Protein AF-A0A518DEY1-F1 (afdb_monomer_lite)

Organism: NCBI:txid2528009

pLDDT: mean 88.3, std 12.64, range [50.16, 98.06]

Structure (mmCIF, N/CA/C/O backbone):
data_AF-A0A518DEY1-F1
#
_entry.id   AF-A0A518DEY1-F1
#
loop_
_atom_site.group_PDB
_atom_site.id
_atom_site.type_symbol
_atom_site.label_atom_id
_atom_site.label_alt_id
_atom_site.label_comp_id
_atom_site.label_asym_id
_atom_site.label_entity_id
_atom_site.label_seq_id
_atom_site.pdbx_PDB_ins_code
_atom_site.Cartn_x
_atom_site.Cartn_y
_atom_site.Cartn_z
_atom_site.occupancy
_atom_site.B_iso_or_equiv
_atom_site.auth_seq_id
_atom_site.auth_comp_id
_atom_site.auth_asym_id
_atom_site.auth_atom_id
_atom_site.pdbx_PDB_model_num
ATOM 1 N N . MET A 1 1 ? 4.243 -29.570 2.622 1.00 50.16 1 MET A N 1
ATOM 2 C CA . MET A 1 1 ? 2.882 -29.165 2.190 1.00 50.16 1 MET A CA 1
ATOM 3 C C . MET A 1 1 ? 2.312 -27.977 2.970 1.00 50.16 1 MET A C 1
ATOM 5 O O . MET A 1 1 ? 1.764 -27.100 2.323 1.00 50.16 1 MET A O 1
ATOM 9 N N . PHE A 1 2 ? 2.471 -27.877 4.298 1.00 52.38 2 PHE A N 1
ATOM 10 C CA . PHE A 1 2 ? 1.929 -26.750 5.089 1.00 52.38 2 PHE A CA 1
ATOM 11 C C . PHE A 1 2 ? 2.502 -25.359 4.745 1.00 52.38 2 PHE A C 1
ATOM 13 O O . PHE A 1 2 ? 1.763 -24.380 4.742 1.00 52.38 2 PHE A O 1
ATOM 20 N N . VAL A 1 3 ? 3.787 -25.271 4.382 1.00 57.56 3 VAL A N 1
ATOM 21 C CA . VAL A 1 3 ? 4.471 -23.994 4.079 1.00 57.56 3 VAL A CA 1
ATOM 22 C C . VAL A 1 3 ? 3.828 -23.243 2.903 1.00 57.56 3 VAL A C 1
ATOM 24 O O . VAL A 1 3 ? 3.659 -22.029 2.965 1.00 57.56 3 VAL A O 1
ATOM 27 N N . ASN A 1 4 ? 3.385 -23.959 1.863 1.00 60.59 4 ASN A N 1
ATOM 28 C CA . ASN A 1 4 ? 2.720 -23.339 0.710 1.00 60.59 4 ASN A CA 1
ATOM 29 C C . ASN A 1 4 ? 1.316 -22.818 1.037 1.00 60.59 4 ASN A C 1
ATOM 31 O O . ASN A 1 4 ? 0.871 -21.861 0.413 1.00 60.59 4 ASN A O 1
ATOM 35 N N . LEU A 1 5 ? 0.619 -23.423 2.004 1.00 58.00 5 LEU A N 1
ATOM 36 C CA . LEU A 1 5 ? -0.705 -22.959 2.413 1.00 58.00 5 LEU A CA 1
ATOM 37 C C . LEU A 1 5 ? -0.601 -21.658 3.218 1.00 58.00 5 LEU A C 1
ATOM 39 O O . LEU A 1 5 ? -1.337 -20.719 2.943 1.00 58.00 5 LEU A O 1
ATOM 43 N N . LEU A 1 6 ? 0.355 -21.581 4.150 1.00 57.88 6 LEU A N 1
ATOM 44 C CA . LEU A 1 6 ? 0.609 -20.374 4.944 1.00 57.88 6 LEU A CA 1
ATOM 45 C C . LEU A 1 6 ? 1.067 -19.202 4.070 1.00 57.88 6 LEU A C 1
ATOM 47 O O . LEU A 1 6 ? 0.549 -18.103 4.222 1.00 57.88 6 LEU A O 1
ATOM 51 N N . ARG A 1 7 ? 1.954 -19.454 3.097 1.00 59.50 7 ARG A N 1
ATOM 52 C CA . ARG A 1 7 ? 2.402 -18.430 2.141 1.00 59.50 7 ARG A CA 1
ATOM 53 C C . ARG A 1 7 ? 1.269 -17.938 1.235 1.00 59.50 7 ARG A C 1
ATOM 55 O O . ARG A 1 7 ? 1.145 -16.755 0.959 1.00 59.50 7 ARG A O 1
ATOM 62 N N . ARG A 1 8 ? 0.387 -18.845 0.805 1.00 59.12 8 ARG A N 1
ATOM 63 C CA . ARG A 1 8 ? -0.795 -18.484 0.012 1.00 59.12 8 ARG A CA 1
ATOM 64 C C . ARG A 1 8 ? -1.815 -17.670 0.814 1.00 59.12 8 ARG A C 1
ATOM 66 O O . ARG A 1 8 ? -2.532 -16.881 0.216 1.00 59.12 8 ARG A O 1
ATOM 73 N N . LEU A 1 9 ? -1.889 -17.867 2.131 1.00 58.00 9 LEU A N 1
ATOM 74 C CA . LEU A 1 9 ? -2.741 -17.078 3.023 1.00 58.00 9 LEU A CA 1
ATOM 75 C C . LEU A 1 9 ? -2.143 -15.697 3.317 1.00 58.00 9 LEU A C 1
ATOM 77 O O . LEU A 1 9 ? -2.898 -14.735 3.363 1.00 58.00 9 LEU A O 1
ATOM 81 N N . SER A 1 10 ? -0.818 -15.582 3.472 1.00 62.12 10 SER A N 1
ATOM 82 C CA . SER A 1 10 ? -0.148 -14.283 3.638 1.00 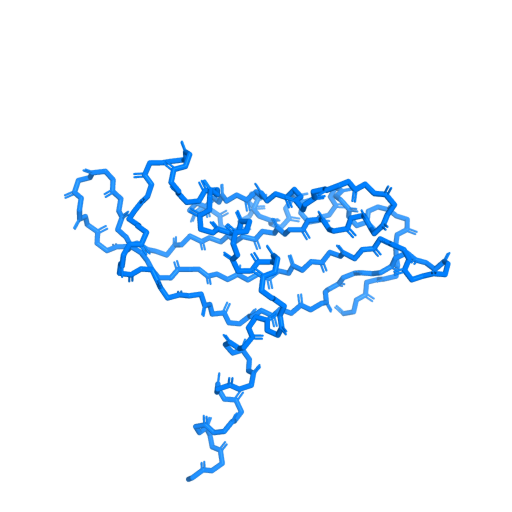62.12 10 SER A CA 1
ATOM 83 C C . SER A 1 10 ? -0.181 -13.441 2.362 1.00 62.12 10 SER A C 1
ATOM 85 O O . SER A 1 10 ? -0.304 -12.227 2.430 1.00 62.12 10 SER A O 1
ATOM 87 N N . ASP A 1 11 ? -0.118 -14.068 1.187 1.00 71.06 11 ASP A N 1
ATOM 88 C CA . ASP A 1 11 ? -0.169 -13.364 -0.104 1.00 71.06 11 ASP A CA 1
ATOM 89 C C . ASP A 1 11 ? -1.603 -13.013 -0.537 1.00 71.06 11 ASP A C 1
ATOM 91 O O . ASP A 1 11 ? -1.824 -12.406 -1.587 1.00 71.06 11 ASP A O 1
ATOM 95 N N . TRP A 1 12 ? -2.610 -13.423 0.236 1.00 68.69 12 TRP A N 1
ATOM 96 C CA . TRP A 1 12 ? -3.998 -13.209 -0.131 1.00 68.69 12 TRP A CA 1
ATOM 97 C C . TRP A 1 12 ? -4.465 -11.821 0.300 1.00 68.69 12 TRP A C 1
ATOM 99 O O . TRP A 1 12 ? -4.662 -11.549 1.479 1.00 68.69 12 TRP A O 1
ATOM 109 N N . VAL A 1 13 ? -4.723 -10.961 -0.687 1.00 67.06 13 VAL A N 1
ATOM 110 C CA . VAL A 1 13 ? -5.278 -9.616 -0.473 1.00 67.06 13 VAL A CA 1
ATOM 111 C C . VAL A 1 13 ? -6.685 -9.669 0.150 1.00 67.06 13 VAL A C 1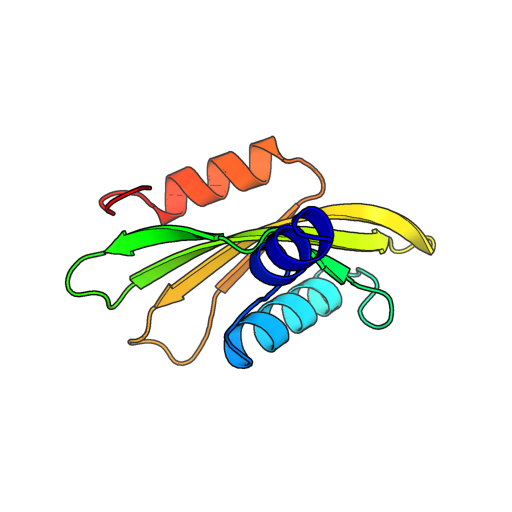
ATOM 113 O O . VAL A 1 13 ? -7.091 -8.723 0.815 1.00 67.06 13 VAL A O 1
ATOM 116 N N . GLY A 1 14 ? -7.433 -10.772 -0.023 1.00 62.56 14 GLY A N 1
ATOM 117 C CA . GLY A 1 14 ? -8.755 -10.999 0.590 1.00 62.56 14 GLY A CA 1
ATOM 118 C C . GLY A 1 14 ? -9.897 -10.137 0.040 1.00 62.56 14 GLY A C 1
ATOM 119 O O . GLY A 1 14 ? -11.031 -10.603 -0.055 1.00 62.56 14 GLY A O 1
ATOM 120 N N . ASP A 1 15 ? -9.578 -8.916 -0.378 1.00 79.50 15 ASP A N 1
ATOM 121 C CA . ASP A 1 15 ? -10.488 -7.864 -0.797 1.00 79.50 15 ASP A CA 1
ATOM 122 C C . ASP A 1 15 ? -10.132 -7.379 -2.212 1.00 79.50 15 ASP A C 1
ATOM 124 O O . ASP A 1 15 ? -9.013 -6.945 -2.501 1.00 79.50 15 ASP A O 1
ATOM 128 N N . ARG A 1 16 ? -11.111 -7.450 -3.118 1.00 84.12 16 ARG A N 1
ATOM 129 C CA . ARG A 1 16 ? -10.965 -7.000 -4.508 1.00 84.12 16 ARG A CA 1
ATOM 130 C C . ARG A 1 16 ? -10.758 -5.487 -4.608 1.00 84.12 16 ARG A C 1
ATOM 132 O O . ARG A 1 16 ? -10.073 -5.043 -5.531 1.00 84.12 16 ARG A O 1
ATOM 139 N N . HIS A 1 17 ? -11.344 -4.706 -3.704 1.00 87.44 17 HIS A N 1
ATOM 140 C CA . HIS A 1 17 ? -11.163 -3.258 -3.675 1.00 87.44 17 HIS A CA 1
ATOM 141 C C . HIS A 1 17 ? -9.724 -2.904 -3.313 1.00 87.44 17 HIS A C 1
ATOM 143 O O . HIS A 1 17 ? -9.118 -2.085 -4.001 1.00 87.44 17 HIS A O 1
ATOM 149 N N . LEU A 1 18 ? -9.148 -3.594 -2.324 1.00 90.00 18 LEU A N 1
ATOM 150 C CA . LEU A 1 18 ? -7.748 -3.416 -1.950 1.00 90.00 18 LEU A CA 1
ATOM 151 C C . LEU A 1 18 ? -6.795 -3.813 -3.090 1.00 90.00 18 LEU A C 1
ATOM 153 O O . LEU A 1 18 ? -5.911 -3.032 -3.430 1.00 90.00 18 LEU A O 1
ATOM 157 N N . ASP A 1 19 ? -6.998 -4.967 -3.742 1.00 92.38 19 ASP A N 1
ATOM 158 C CA . ASP A 1 19 ? -6.160 -5.375 -4.892 1.00 92.38 19 ASP A CA 1
ATOM 159 C C . ASP A 1 19 ? -6.225 -4.336 -6.022 1.00 92.38 19 ASP A C 1
ATOM 161 O O . ASP A 1 19 ? -5.193 -3.93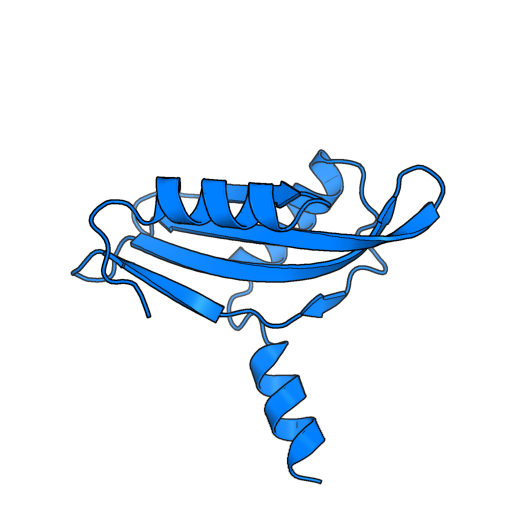7 -6.564 1.00 92.38 19 ASP A O 1
ATOM 165 N N . THR A 1 20 ? -7.427 -3.837 -6.326 1.00 92.44 20 THR A N 1
ATOM 166 C CA . THR A 1 20 ? -7.625 -2.809 -7.357 1.00 92.44 20 THR A CA 1
ATOM 167 C C . THR A 1 20 ? -6.907 -1.510 -6.987 1.00 92.44 20 THR A C 1
ATOM 169 O O . THR A 1 20 ? -6.164 -0.975 -7.807 1.00 92.44 20 THR A O 1
ATOM 172 N N . ALA A 1 21 ? -7.047 -1.045 -5.742 1.00 94.31 21 ALA A N 1
ATOM 173 C CA . ALA A 1 21 ? -6.400 0.174 -5.265 1.00 94.31 21 ALA A CA 1
ATOM 174 C C . ALA A 1 21 ? -4.866 0.078 -5.313 1.00 94.31 21 ALA A C 1
ATOM 176 O O . ALA A 1 21 ? -4.200 1.020 -5.744 1.00 94.31 21 ALA A O 1
ATOM 177 N N . ILE A 1 22 ? -4.296 -1.074 -4.940 1.00 94.88 22 ILE A N 1
ATOM 178 C CA . ILE A 1 22 ? -2.848 -1.311 -5.025 1.00 94.88 22 ILE A CA 1
ATOM 179 C C . ILE A 1 22 ? -2.381 -1.278 -6.484 1.00 94.88 22 ILE A C 1
ATOM 181 O O . ILE A 1 22 ? -1.375 -0.643 -6.799 1.00 94.88 22 ILE A O 1
ATOM 185 N N . ARG A 1 23 ? -3.115 -1.917 -7.402 1.00 95.38 23 ARG A N 1
ATOM 186 C CA . ARG A 1 23 ? -2.779 -1.908 -8.837 1.00 95.38 23 ARG A CA 1
ATOM 187 C C . ARG A 1 23 ? -2.879 -0.524 -9.461 1.00 95.38 23 ARG A C 1
ATOM 189 O O . ARG A 1 23 ? -2.053 -0.183 -10.307 1.00 95.38 23 ARG A O 1
ATOM 196 N N . ASP A 1 24 ? -3.864 0.265 -9.055 1.00 95.56 24 ASP A N 1
ATOM 197 C CA . ASP A 1 24 ? -4.015 1.637 -9.527 1.00 95.56 24 ASP A CA 1
ATOM 198 C C . ASP A 1 24 ? -2.900 2.539 -8.986 1.00 95.56 24 ASP A C 1
ATOM 200 O O . ASP A 1 24 ? -2.366 3.351 -9.743 1.00 95.56 24 ASP A O 1
ATOM 204 N N . ALA A 1 25 ? -2.469 2.337 -7.736 1.00 96.44 25 ALA A N 1
ATOM 205 C CA . ALA A 1 25 ? -1.297 3.007 -7.177 1.00 96.44 25 ALA A CA 1
ATOM 206 C C . ALA A 1 25 ? -0.007 2.636 -7.922 1.00 96.44 25 ALA A C 1
ATOM 208 O O . ALA A 1 25 ? 0.726 3.526 -8.342 1.00 96.44 25 ALA A O 1
ATOM 209 N N . LEU A 1 26 ? 0.225 1.345 -8.194 1.00 96.75 26 LEU A N 1
ATOM 210 C CA . LEU A 1 26 ? 1.368 0.899 -9.001 1.00 96.75 26 LEU A CA 1
ATOM 211 C C . LEU A 1 26 ? 1.381 1.576 -10.376 1.00 96.75 26 LEU A C 1
ATOM 213 O O . LEU A 1 26 ? 2.419 2.065 -10.812 1.00 96.75 26 LEU A O 1
ATOM 217 N N . ARG A 1 27 ? 0.220 1.645 -11.044 1.00 96.25 27 ARG A N 1
ATOM 218 C CA . ARG A 1 27 ? 0.090 2.310 -12.347 1.00 96.25 27 ARG A CA 1
ATOM 219 C C . ARG A 1 27 ? 0.417 3.799 -12.257 1.00 96.25 27 ARG A C 1
ATOM 221 O O . ARG A 1 27 ? 1.132 4.313 -13.112 1.00 96.25 27 ARG A O 1
ATOM 228 N N . ARG A 1 28 ? -0.145 4.482 -11.258 1.00 96.12 28 ARG A N 1
ATOM 229 C CA . ARG A 1 28 ? 0.036 5.920 -11.027 1.00 96.12 28 ARG A CA 1
ATOM 230 C C . ARG A 1 28 ? 1.501 6.265 -10.765 1.00 96.12 28 ARG A C 1
ATOM 232 O O . ARG A 1 28 ? 1.985 7.255 -11.301 1.00 96.12 28 ARG A O 1
ATOM 239 N N . ASP A 1 29 ? 2.195 5.423 -10.007 1.00 95.62 29 ASP A N 1
ATOM 240 C CA . ASP A 1 29 ? 3.568 5.669 -9.562 1.00 95.62 29 ASP A CA 1
ATOM 241 C C . ASP A 1 29 ? 4.615 5.146 -10.578 1.00 95.62 29 ASP A C 1
ATOM 243 O O . ASP A 1 29 ? 5.819 5.228 -10.350 1.00 95.62 29 ASP A O 1
ATOM 247 N N . GLY A 1 30 ? 4.167 4.650 -11.742 1.00 95.25 30 GLY A N 1
ATOM 248 C CA . GLY A 1 30 ? 5.028 4.265 -12.867 1.00 95.25 30 GLY A CA 1
ATOM 249 C C . GLY A 1 30 ? 5.601 2.847 -12.797 1.00 95.25 30 GLY A C 1
ATOM 250 O O . GLY A 1 30 ? 6.491 2.510 -13.580 1.00 95.25 30 GLY A O 1
ATOM 251 N N . TYR A 1 31 ? 5.092 2.007 -11.896 1.00 96.19 31 TYR A N 1
ATOM 252 C CA . TYR A 1 31 ? 5.500 0.612 -11.761 1.00 96.19 31 TYR A CA 1
ATOM 253 C C . TYR A 1 31 ? 4.761 -0.313 -12.735 1.00 96.19 31 TYR A C 1
ATOM 255 O O . TYR A 1 31 ? 3.658 -0.039 -13.220 1.00 96.19 31 TYR A O 1
ATOM 263 N N . GLY A 1 32 ? 5.358 -1.477 -12.993 1.00 95.19 32 GLY A N 1
ATOM 264 C CA . GLY A 1 32 ? 4.707 -2.555 -13.728 1.00 95.19 32 GLY A CA 1
ATOM 265 C C . GLY A 1 32 ? 3.444 -3.050 -13.011 1.00 95.19 32 GLY A C 1
ATOM 266 O O . GLY A 1 32 ? 3.449 -3.312 -11.815 1.00 95.19 32 GLY A O 1
ATOM 267 N N . VAL A 1 33 ? 2.336 -3.217 -13.737 1.00 93.75 33 VAL A N 1
ATOM 268 C CA . VAL A 1 33 ? 1.077 -3.730 -13.148 1.00 93.75 33 VAL A CA 1
ATOM 269 C C . VAL A 1 33 ? 0.817 -5.183 -13.538 1.00 93.75 33 VAL A C 1
ATOM 271 O O . VAL A 1 33 ? 0.351 -5.979 -12.727 1.00 93.75 33 VAL A O 1
ATOM 274 N N . HIS A 1 34 ? 1.122 -5.547 -14.786 1.00 88.31 34 HIS A N 1
ATOM 275 C CA . HIS A 1 34 ? 0.775 -6.858 -15.344 1.00 88.31 34 HIS A CA 1
ATOM 276 C C . HIS A 1 34 ? 1.564 -8.020 -14.734 1.00 88.31 34 HIS A C 1
ATOM 278 O O . HIS A 1 34 ? 1.040 -9.125 -14.660 1.00 88.31 34 HIS A O 1
ATOM 284 N N . MET A 1 35 ? 2.795 -7.760 -14.290 1.00 84.31 35 MET A N 1
ATOM 285 C CA . MET A 1 35 ? 3.669 -8.754 -13.655 1.00 84.31 35 MET A CA 1
ATOM 286 C C . MET A 1 35 ? 3.774 -8.556 -12.139 1.00 84.31 35 MET A C 1
ATOM 288 O O . MET A 1 35 ? 4.598 -9.200 -11.500 1.00 84.31 35 MET A O 1
ATOM 292 N N . ALA A 1 36 ? 2.956 -7.666 -11.565 1.00 93.88 36 ALA A N 1
ATOM 293 C CA . ALA A 1 36 ? 3.008 -7.371 -10.144 1.00 93.88 36 ALA A CA 1
ATOM 294 C C . ALA A 1 36 ? 2.436 -8.529 -9.319 1.00 93.88 36 ALA A C 1
ATOM 296 O O . ALA A 1 36 ? 1.281 -8.929 -9.517 1.00 93.88 36 ALA A O 1
ATOM 297 N N . ALA A 1 37 ? 3.222 -9.016 -8.362 1.00 94.19 37 ALA A N 1
ATOM 298 C CA . ALA A 1 37 ? 2.774 -9.957 -7.347 1.00 94.19 37 ALA A CA 1
ATOM 299 C C . ALA A 1 37 ? 2.708 -9.248 -5.993 1.00 94.19 37 ALA A C 1
ATOM 301 O O . ALA A 1 37 ? 3.730 -8.833 -5.455 1.00 94.19 37 ALA A O 1
ATOM 302 N N . ILE A 1 38 ? 1.496 -9.105 -5.455 1.00 94.31 38 ILE A N 1
ATOM 303 C CA . ILE A 1 38 ? 1.261 -8.552 -4.117 1.00 94.31 38 ILE A CA 1
ATOM 304 C C . ILE A 1 38 ? 1.485 -9.670 -3.098 1.00 94.31 38 ILE A C 1
ATOM 306 O O . ILE A 1 38 ? 1.033 -10.799 -3.300 1.00 94.31 38 ILE A O 1
ATOM 310 N N . ARG A 1 39 ? 2.207 -9.359 -2.026 1.00 94.12 39 ARG A N 1
ATOM 311 C CA . ARG A 1 39 ? 2.718 -10.319 -1.052 1.00 94.12 39 ARG A CA 1
ATOM 312 C C . ARG A 1 39 ? 2.530 -9.813 0.370 1.00 94.12 39 ARG A C 1
ATOM 314 O O . ARG A 1 39 ? 2.540 -8.608 0.620 1.00 94.12 39 ARG A O 1
ATOM 321 N N . ASP A 1 40 ? 2.413 -10.768 1.289 1.00 91.75 40 ASP A N 1
ATOM 322 C CA . ASP A 1 40 ? 2.368 -10.543 2.740 1.00 91.75 40 ASP A CA 1
ATOM 323 C C . ASP A 1 40 ? 1.416 -9.412 3.177 1.00 91.75 40 ASP A C 1
ATOM 325 O O . ASP A 1 40 ? 1.791 -8.495 3.910 1.00 91.75 40 ASP A O 1
ATOM 329 N N . VAL A 1 41 ? 0.174 -9.470 2.695 1.00 92.25 41 VAL A N 1
ATOM 330 C CA . VAL A 1 41 ? -0.875 -8.505 3.028 1.00 92.25 41 VAL A CA 1
ATOM 331 C C . VAL A 1 41 ? -1.359 -8.759 4.448 1.00 92.25 41 VAL A C 1
ATOM 333 O O . VAL A 1 41 ? -1.899 -9.819 4.766 1.00 92.25 41 VAL A O 1
ATOM 336 N N . ARG A 1 42 ? -1.191 -7.766 5.320 1.00 91.88 42 ARG A N 1
ATOM 337 C CA . ARG A 1 42 ? -1.539 -7.863 6.741 1.00 91.88 42 ARG A CA 1
ATOM 338 C C . ARG A 1 42 ? -2.376 -6.682 7.179 1.00 91.88 42 ARG A C 1
ATOM 340 O O . ARG A 1 42 ? -2.006 -5.549 6.905 1.00 91.88 42 ARG A O 1
ATOM 347 N N . LEU A 1 43 ? -3.464 -6.949 7.901 1.00 92.00 43 LEU A N 1
ATOM 348 C CA . LEU A 1 43 ? -4.184 -5.924 8.656 1.00 92.00 43 LEU A CA 1
ATOM 349 C C . LEU A 1 43 ? -3.367 -5.578 9.906 1.00 92.00 43 LEU A C 1
ATOM 351 O O . LEU A 1 43 ? -3.348 -6.353 10.865 1.00 92.00 43 LEU A O 1
ATOM 355 N N . SER A 1 44 ? -2.709 -4.424 9.875 1.00 94.50 44 SER A N 1
ATOM 356 C CA . SER A 1 44 ? -1.683 -4.030 10.848 1.00 94.50 44 SER A CA 1
ATOM 357 C C . SER A 1 44 ? -2.180 -2.974 11.837 1.00 94.50 44 SER A C 1
ATOM 359 O O . SER A 1 44 ? -1.661 -2.891 12.946 1.00 94.50 44 SER A O 1
ATOM 361 N N . ALA A 1 45 ? -3.220 -2.203 11.495 1.00 94.44 45 ALA A N 1
ATOM 362 C CA . ALA A 1 45 ? -3.905 -1.341 12.460 1.00 94.44 45 ALA A CA 1
ATOM 363 C C . ALA A 1 45 ? -5.414 -1.236 12.196 1.00 94.44 45 ALA A C 1
ATOM 365 O O . ALA A 1 45 ? -5.869 -1.356 11.059 1.00 94.44 45 ALA A O 1
ATOM 366 N N . VAL A 1 46 ? -6.198 -0.997 13.252 1.00 93.06 46 VAL A N 1
ATOM 367 C CA . VAL A 1 46 ? -7.651 -0.778 13.169 1.00 93.06 46 VAL A CA 1
ATOM 368 C C . VAL A 1 46 ? -8.119 0.295 14.158 1.00 93.06 46 VAL A C 1
ATOM 370 O O . VAL A 1 46 ? -7.744 0.280 15.330 1.00 93.06 46 VAL A O 1
ATOM 373 N N . GLU A 1 47 ? -8.971 1.215 13.709 1.00 91.12 47 GLU A N 1
ATOM 374 C CA . GLU A 1 47 ? -9.692 2.153 14.575 1.00 91.12 47 GLU A CA 1
ATOM 375 C C . GLU A 1 47 ? -11.019 1.516 14.982 1.00 91.12 47 GLU A C 1
ATOM 377 O O . GLU A 1 47 ? -11.737 0.970 14.142 1.00 91.12 47 GLU A O 1
ATOM 382 N N . ARG A 1 48 ? -11.375 1.555 16.271 1.00 84.19 48 ARG A N 1
ATOM 383 C CA . ARG A 1 48 ? -12.636 0.987 16.764 1.00 84.19 48 ARG A CA 1
ATOM 384 C C . ARG A 1 48 ? -13.734 2.054 16.868 1.00 84.19 48 ARG A C 1
ATOM 386 O O . ARG A 1 48 ? -13.469 3.116 17.416 1.00 84.19 48 ARG A O 1
ATOM 393 N N . PRO A 1 49 ? -14.969 1.758 16.407 1.00 75.25 49 PRO A N 1
ATOM 394 C CA . PRO A 1 49 ? -15.457 0.443 15.969 1.00 75.25 49 PRO A CA 1
ATOM 395 C C . PRO A 1 49 ? -15.269 0.141 14.460 1.00 75.25 49 PRO A C 1
ATOM 397 O O . PRO A 1 49 ? -16.195 0.280 13.684 1.00 75.25 49 PRO A O 1
ATOM 400 N N . GLY A 1 50 ? -14.099 -0.357 14.041 1.00 67.75 50 GLY A N 1
ATOM 401 C CA . GLY A 1 50 ? -13.839 -1.125 12.816 1.00 67.75 50 GLY A CA 1
ATOM 402 C C . GLY A 1 50 ? -13.789 -0.357 11.496 1.00 67.75 50 GLY A C 1
ATOM 403 O O . GLY A 1 50 ? -13.487 -0.984 10.484 1.00 67.75 50 GLY A O 1
ATOM 404 N N . TRP A 1 51 ? -14.093 0.940 11.499 1.00 85.06 51 TRP A N 1
ATOM 405 C CA . TRP A 1 51 ? -14.308 1.723 10.278 1.00 85.06 51 TRP A CA 1
ATOM 406 C C . TRP A 1 51 ? -13.033 2.020 9.501 1.00 85.06 51 TRP A C 1
ATOM 408 O O . TRP A 1 51 ? -13.086 2.076 8.281 1.00 85.06 51 TRP A O 1
ATOM 418 N N . VAL A 1 52 ? -11.909 2.186 10.196 1.00 90.88 52 VAL A N 1
ATOM 419 C CA . VAL A 1 52 ? -10.630 2.518 9.568 1.00 90.88 52 VAL A CA 1
ATOM 420 C C . VAL A 1 52 ? -9.664 1.366 9.780 1.00 90.88 52 VAL A C 1
ATOM 422 O O . VAL A 1 52 ? -9.493 0.883 10.903 1.00 90.88 52 VAL A O 1
ATOM 425 N N . GLN A 1 53 ? -9.055 0.905 8.696 1.00 92.75 53 GLN A N 1
ATOM 426 C CA . GLN A 1 53 ? -8.142 -0.229 8.667 1.00 92.75 53 GLN A CA 1
ATOM 427 C C . GLN A 1 53 ? -6.883 0.142 7.894 1.00 92.75 53 GLN A C 1
ATOM 429 O O . GLN A 1 53 ? -6.961 0.700 6.803 1.00 92.75 53 GLN A O 1
ATOM 434 N N . VAL A 1 54 ? -5.723 -0.198 8.449 1.00 95.00 54 VAL A N 1
ATOM 435 C CA . VAL A 1 54 ? -4.434 -0.014 7.785 1.00 95.00 54 VAL A CA 1
ATOM 436 C C . VAL A 1 54 ? -3.840 -1.374 7.480 1.00 95.00 54 VAL A C 1
ATOM 438 O O . VAL A 1 54 ? -3.631 -2.181 8.391 1.00 95.00 54 VAL A O 1
ATOM 441 N N . TYR A 1 55 ? -3.545 -1.609 6.207 1.00 95.00 55 TYR A N 1
ATOM 442 C CA . TYR A 1 55 ? -2.862 -2.812 5.759 1.00 95.00 55 TYR A CA 1
ATOM 443 C C . TYR A 1 55 ? -1.432 -2.503 5.354 1.00 95.00 55 TYR A C 1
ATOM 445 O O . TYR A 1 55 ? -1.170 -1.481 4.728 1.00 95.00 55 TYR A O 1
ATOM 453 N N . THR A 1 56 ? -0.512 -3.407 5.667 1.00 96.31 56 THR A N 1
ATOM 454 C CA . THR A 1 56 ? 0.856 -3.384 5.141 1.00 96.31 56 THR A CA 1
ATOM 455 C C . THR A 1 56 ? 1.061 -4.554 4.199 1.00 96.31 56 THR A C 1
ATOM 457 O O . THR A 1 56 ? 0.515 -5.629 4.441 1.00 96.31 56 THR A O 1
ATOM 460 N N . PHE A 1 57 ? 1.854 -4.353 3.156 1.00 96.12 57 PHE A N 1
ATOM 461 C CA . PHE A 1 57 ? 2.163 -5.368 2.154 1.00 96.12 57 PHE A CA 1
ATOM 462 C C . PHE A 1 57 ? 3.460 -5.003 1.426 1.00 96.12 57 PHE A C 1
ATOM 464 O O . PHE A 1 57 ? 4.020 -3.922 1.617 1.00 96.12 57 PHE A O 1
ATOM 471 N N . TRP A 1 58 ? 3.930 -5.889 0.559 1.00 96.69 58 TRP A N 1
ATOM 472 C CA . TRP A 1 58 ? 4.966 -5.569 -0.420 1.00 96.69 58 TRP A CA 1
ATOM 473 C C . TRP A 1 58 ? 4.590 -6.143 -1.783 1.00 96.69 58 TRP A C 1
ATOM 475 O O . TRP A 1 58 ? 3.696 -6.983 -1.902 1.00 96.69 58 TRP A O 1
ATOM 485 N N . VAL A 1 59 ? 5.219 -5.627 -2.830 1.00 96.81 59 VAL A N 1
ATOM 486 C CA . VAL A 1 59 ? 4.929 -5.984 -4.214 1.00 96.81 59 VAL A CA 1
ATOM 487 C C . VAL A 1 59 ? 6.232 -6.287 -4.936 1.00 96.81 59 VAL A C 1
ATOM 489 O O . VAL A 1 59 ? 7.123 -5.445 -4.992 1.00 96.81 59 VAL A O 1
ATOM 492 N N . GLU A 1 60 ? 6.312 -7.468 -5.540 1.00 97.00 60 GLU A N 1
ATOM 493 C CA . GLU A 1 60 ? 7.323 -7.791 -6.550 1.00 97.00 60 GLU A CA 1
ATOM 494 C C . GLU A 1 60 ? 6.839 -7.210 -7.881 1.00 97.00 60 GLU A C 1
ATOM 496 O O . GLU A 1 60 ? 5.776 -7.598 -8.371 1.00 97.00 60 GLU A O 1
ATOM 501 N N . THR A 1 61 ? 7.568 -6.260 -8.463 1.00 96.81 61 THR A N 1
ATOM 502 C CA . THR A 1 61 ? 7.190 -5.616 -9.730 1.00 96.81 61 THR A CA 1
ATOM 503 C C . THR A 1 61 ? 8.422 -5.182 -10.533 1.00 96.81 61 THR A C 1
ATOM 505 O O . THR A 1 61 ? 9.531 -5.635 -10.270 1.00 96.81 61 THR A O 1
ATOM 508 N N . THR A 1 62 ? 8.241 -4.343 -11.552 1.00 96.88 62 THR A N 1
ATOM 509 C CA . THR A 1 62 ? 9.310 -3.704 -12.312 1.00 96.88 62 THR A CA 1
ATOM 510 C C . THR A 1 62 ? 9.230 -2.186 -12.224 1.00 96.88 62 THR A C 1
ATOM 512 O O . THR A 1 62 ? 8.132 -1.626 -12.212 1.00 96.88 62 THR A O 1
ATOM 515 N N . ASP A 1 63 ? 10.379 -1.520 -12.240 1.00 95.12 63 ASP A N 1
ATOM 516 C CA . ASP A 1 63 ? 10.476 -0.064 -12.354 1.00 95.12 63 ASP A CA 1
ATOM 517 C C . ASP A 1 63 ? 10.229 0.442 -13.796 1.00 95.12 63 ASP A C 1
ATOM 519 O O . ASP A 1 63 ? 9.910 -0.324 -14.715 1.00 95.12 63 ASP A O 1
ATOM 523 N N . ALA A 1 64 ? 10.412 1.749 -14.013 1.00 91.12 64 ALA A N 1
ATOM 524 C CA . ALA A 1 64 ? 10.283 2.381 -15.328 1.00 91.12 64 ALA A CA 1
ATOM 525 C C . ALA A 1 64 ? 11.296 1.856 -16.369 1.00 91.12 64 ALA A C 1
ATOM 527 O O . ALA A 1 64 ? 11.005 1.845 -17.567 1.00 91.12 64 ALA A O 1
ATOM 528 N N . ALA A 1 65 ? 12.464 1.382 -15.926 1.00 93.75 65 ALA A N 1
ATOM 529 C CA . ALA A 1 65 ? 13.483 0.745 -16.760 1.00 93.75 65 ALA A CA 1
ATOM 530 C C . ALA A 1 65 ? 13.230 -0.763 -16.964 1.00 93.75 65 ALA A C 1
ATOM 532 O O . ALA A 1 65 ? 14.061 -1.458 -17.557 1.00 93.75 65 ALA A O 1
ATOM 533 N N . ARG A 1 66 ? 12.073 -1.265 -16.508 1.00 93.19 66 ARG A N 1
ATOM 534 C CA . ARG A 1 66 ? 11.672 -2.678 -16.518 1.00 93.19 66 ARG A CA 1
ATOM 535 C C . ARG A 1 66 ? 12.615 -3.586 -15.724 1.00 93.19 66 ARG A C 1
ATOM 537 O O . ARG A 1 66 ? 12.687 -4.782 -16.004 1.00 93.19 66 ARG A O 1
ATOM 544 N N . GLN A 1 67 ? 13.321 -3.038 -14.740 1.00 95.31 67 GLN A N 1
ATOM 545 C CA . GLN A 1 67 ? 14.141 -3.815 -13.820 1.00 95.31 67 GLN A CA 1
ATOM 546 C C . GLN A 1 67 ? 13.277 -4.346 -12.676 1.00 95.31 67 GLN A C 1
ATOM 548 O O . GLN A 1 67 ? 12.466 -3.585 -12.143 1.00 95.31 67 GLN A O 1
ATOM 553 N N . PRO A 1 68 ? 13.417 -5.629 -12.294 1.00 96.50 68 PRO A N 1
ATOM 554 C CA . PRO A 1 68 ? 12.732 -6.178 -11.131 1.00 96.50 68 PRO A CA 1
ATOM 555 C C . PRO A 1 68 ? 13.060 -5.390 -9.860 1.00 96.50 68 PRO A C 1
ATOM 557 O O . PRO A 1 68 ? 14.226 -5.107 -9.588 1.00 96.50 68 PRO A O 1
ATOM 560 N N . ILE A 1 69 ? 12.034 -5.062 -9.081 1.00 96.81 69 ILE A N 1
ATOM 561 C CA . ILE A 1 69 ? 12.143 -4.309 -7.833 1.00 96.81 69 ILE A CA 1
ATOM 562 C C . ILE A 1 69 ? 11.074 -4.765 -6.837 1.00 96.81 69 ILE A C 1
ATOM 564 O O . ILE A 1 69 ? 9.982 -5.195 -7.219 1.00 96.81 69 ILE A O 1
ATOM 568 N N . GLU A 1 70 ? 11.393 -4.644 -5.553 1.00 97.31 70 GLU A N 1
ATOM 569 C CA . GLU A 1 70 ? 10.435 -4.771 -4.460 1.00 97.31 70 GLU A CA 1
ATOM 570 C C . GLU A 1 70 ? 9.957 -3.383 -4.034 1.00 97.31 70 GLU A C 1
ATOM 572 O O . GLU A 1 70 ? 10.754 -2.469 -3.819 1.00 97.31 70 GLU A O 1
ATOM 577 N N . VAL A 1 71 ? 8.643 -3.224 -3.922 1.00 97.31 71 VAL A N 1
ATOM 578 C CA . VAL A 1 71 ? 8.014 -1.979 -3.482 1.00 97.31 71 VAL A CA 1
ATOM 579 C C . VAL A 1 71 ? 7.197 -2.268 -2.234 1.00 97.31 71 VAL A C 1
ATOM 581 O O . VAL A 1 71 ? 6.345 -3.155 -2.222 1.00 97.31 71 VAL A O 1
ATOM 584 N N . PHE A 1 72 ? 7.454 -1.518 -1.173 1.00 98.06 72 PHE A N 1
ATOM 585 C CA . PHE A 1 72 ? 6.776 -1.640 0.108 1.00 98.06 72 PHE A CA 1
ATOM 586 C C . PHE A 1 72 ? 5.549 -0.741 0.123 1.00 98.06 72 PHE A C 1
ATOM 588 O O . PHE A 1 72 ? 5.610 0.424 -0.272 1.00 98.06 72 PHE A O 1
ATOM 595 N N . GLY A 1 73 ? 4.430 -1.290 0.584 1.00 97.38 73 GLY A N 1
ATOM 596 C CA . GLY A 1 73 ? 3.148 -0.614 0.555 1.00 97.38 73 GLY A CA 1
ATOM 597 C C . GLY A 1 73 ? 2.462 -0.548 1.908 1.00 97.38 73 GLY A C 1
ATOM 598 O O . GLY A 1 73 ? 2.578 -1.438 2.759 1.00 97.38 73 GLY A O 1
ATOM 599 N N . VAL A 1 74 ? 1.710 0.530 2.084 1.00 97.50 74 VAL A N 1
ATOM 600 C CA . VAL A 1 74 ? 0.710 0.661 3.136 1.00 97.50 74 VAL A CA 1
ATOM 601 C C . VAL A 1 74 ? -0.569 1.194 2.505 1.00 97.50 74 VAL A C 1
ATOM 603 O O . VAL A 1 74 ? -0.524 2.046 1.617 1.00 97.50 74 VAL A O 1
ATOM 606 N N . SER A 1 75 ? -1.715 0.670 2.929 1.00 96.12 75 SER A N 1
ATOM 607 C CA . SER A 1 75 ? -3.021 1.156 2.494 1.00 96.12 75 SER A CA 1
ATOM 608 C C . SER A 1 75 ? -3.889 1.533 3.678 1.00 96.12 75 SER A C 1
ATOM 610 O O . SER A 1 75 ? -3.970 0.768 4.640 1.00 96.12 75 SER A O 1
ATOM 612 N N . LEU A 1 76 ? -4.593 2.650 3.565 1.00 94.75 76 LEU A N 1
ATOM 613 C CA . LEU A 1 76 ? -5.604 3.108 4.502 1.00 94.75 76 LEU A CA 1
ATOM 614 C C . LEU A 1 76 ? -6.979 2.910 3.864 1.00 94.75 76 LEU A C 1
ATOM 616 O O . LEU A 1 76 ? -7.313 3.531 2.855 1.00 94.75 76 LEU A O 1
ATOM 620 N N . ASN A 1 77 ? -7.772 2.024 4.449 1.00 90.81 77 ASN A N 1
ATOM 621 C CA . ASN A 1 77 ? -9.164 1.835 4.085 1.00 90.81 77 ASN A CA 1
ATOM 622 C C . ASN A 1 77 ? -10.042 2.464 5.168 1.00 90.81 77 ASN A C 1
ATOM 624 O O . ASN A 1 77 ? -10.184 1.907 6.258 1.00 90.81 77 ASN A O 1
ATOM 628 N N . ASP A 1 78 ? -10.603 3.631 4.869 1.00 83.12 78 ASP A N 1
ATOM 629 C CA . ASP A 1 78 ? -11.682 4.222 5.651 1.00 83.12 78 ASP A CA 1
ATOM 630 C C . ASP A 1 78 ? -13.006 3.774 5.026 1.00 83.12 78 ASP A C 1
ATOM 632 O O . ASP A 1 78 ? -13.434 4.309 4.007 1.00 83.12 78 ASP A O 1
ATOM 636 N N . GLY A 1 79 ? -13.672 2.798 5.644 1.00 71.88 79 GLY A N 1
ATOM 637 C CA . GLY A 1 79 ? -14.951 2.249 5.186 1.00 71.88 79 GLY A CA 1
ATOM 638 C C . GLY A 1 79 ? -16.111 3.255 5.178 1.00 71.88 79 GLY A C 1
ATOM 639 O O . GLY A 1 79 ? -17.234 2.885 4.837 1.00 71.88 79 GLY A O 1
ATOM 640 N N . ARG A 1 80 ? -15.872 4.513 5.574 1.00 71.75 80 ARG A N 1
ATOM 641 C CA . ARG A 1 80 ? -16.800 5.643 5.418 1.00 71.75 80 ARG A CA 1
ATOM 642 C C . ARG A 1 80 ? -16.579 6.410 4.112 1.00 71.75 80 ARG A C 1
ATOM 644 O O . ARG A 1 80 ? -17.481 7.124 3.675 1.00 71.75 80 ARG A O 1
ATOM 651 N N . GLN A 1 81 ? -15.400 6.293 3.509 1.00 72.62 81 GLN A N 1
ATOM 652 C CA . GLN A 1 81 ? -15.025 6.948 2.260 1.00 72.62 81 GLN A CA 1
ATOM 653 C C . GLN A 1 81 ? -15.139 5.982 1.076 1.00 72.62 81 GLN A C 1
ATOM 655 O O . GLN A 1 81 ? -15.192 4.766 1.227 1.00 72.62 81 GLN A O 1
ATOM 660 N N . ILE A 1 82 ? -15.207 6.537 -0.136 1.00 68.81 82 ILE A N 1
ATOM 661 C CA . ILE A 1 82 ? -15.443 5.762 -1.368 1.00 68.81 82 ILE A CA 1
ATOM 662 C C . ILE A 1 82 ? -14.161 5.047 -1.855 1.00 68.81 82 ILE A C 1
ATOM 664 O O . ILE A 1 82 ? -14.220 4.247 -2.787 1.00 68.81 82 ILE A O 1
ATOM 668 N N . GLY A 1 83 ? -12.998 5.294 -1.241 1.00 82.38 83 GLY A N 1
ATOM 669 C CA . GLY A 1 83 ? -11.717 4.803 -1.748 1.00 82.38 83 GLY A CA 1
ATOM 670 C C . GLY A 1 83 ? -10.738 4.345 -0.674 1.00 82.38 83 GLY A C 1
ATOM 671 O O . GLY A 1 83 ? -10.767 4.801 0.464 1.00 82.38 83 GLY A O 1
ATOM 672 N N . THR A 1 84 ? -9.841 3.452 -1.087 1.00 92.25 84 THR A N 1
ATOM 673 C CA . THR A 1 84 ? -8.661 3.045 -0.324 1.00 92.25 84 THR A CA 1
ATOM 674 C C . THR A 1 84 ? -7.477 3.899 -0.757 1.00 92.25 84 THR A C 1
ATOM 676 O O . THR A 1 84 ? -7.130 3.930 -1.939 1.00 92.25 84 THR A O 1
ATOM 679 N N . GLU A 1 85 ? -6.849 4.583 0.192 1.00 94.94 85 GLU A N 1
ATOM 680 C CA . GLU A 1 85 ? -5.605 5.304 -0.053 1.00 94.94 85 GLU A CA 1
ATOM 681 C C . GLU A 1 85 ? -4.432 4.324 0.006 1.00 94.94 85 GLU A C 1
ATOM 683 O O . GLU A 1 85 ? -4.393 3.443 0.864 1.00 94.94 85 GLU A O 1
ATOM 688 N N . VAL A 1 86 ? -3.486 4.446 -0.925 1.00 96.69 86 VAL A N 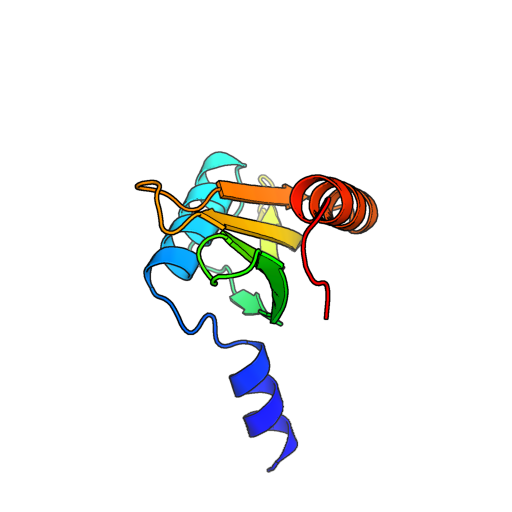1
ATOM 689 C CA . VAL A 1 86 ? -2.333 3.546 -1.025 1.00 96.69 86 VAL A CA 1
ATOM 690 C C . VAL A 1 86 ? -1.066 4.356 -1.244 1.00 96.69 86 VAL A C 1
ATOM 692 O O . VAL A 1 86 ? -0.964 5.112 -2.217 1.00 96.69 86 VAL A O 1
ATOM 695 N N . PHE A 1 87 ? -0.100 4.130 -0.360 1.00 97.94 87 PHE A N 1
ATOM 696 C CA . PHE A 1 87 ? 1.262 4.632 -0.445 1.00 97.94 87 PHE A CA 1
ATOM 697 C C . PHE A 1 87 ? 2.208 3.493 -0.823 1.00 97.94 87 PHE A C 1
ATOM 699 O O . PHE A 1 87 ? 2.099 2.386 -0.289 1.00 97.94 87 PHE A O 1
ATOM 706 N N . LEU A 1 88 ? 3.142 3.784 -1.726 1.00 97.94 88 LEU A N 1
ATOM 707 C CA . LEU A 1 88 ? 4.155 2.861 -2.221 1.00 97.94 88 LEU A CA 1
ATOM 708 C C . LEU A 1 88 ? 5.531 3.521 -2.144 1.00 97.94 88 LEU A C 1
ATOM 710 O O . LEU A 1 88 ? 5.685 4.696 -2.470 1.00 97.94 88 LEU A O 1
ATOM 714 N N . SER A 1 89 ? 6.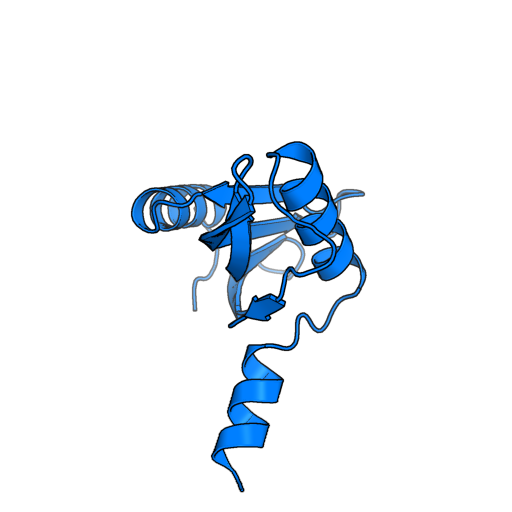538 2.757 -1.733 1.00 97.38 89 SER A N 1
ATOM 715 C CA . SER A 1 89 ? 7.925 3.213 -1.690 1.00 97.38 89 SER A CA 1
ATOM 716 C C . SER A 1 89 ? 8.892 2.044 -1.881 1.00 97.38 89 SER A C 1
ATOM 718 O O . SER A 1 89 ? 8.664 0.976 -1.313 1.00 97.38 89 SER A O 1
ATOM 720 N N . PRO A 1 90 ? 10.000 2.217 -2.622 1.00 96.56 90 PRO A N 1
ATOM 721 C CA . PRO A 1 90 ? 11.080 1.231 -2.643 1.00 96.56 90 PRO A CA 1
ATOM 722 C C . PRO A 1 90 ? 11.873 1.210 -1.323 1.00 96.56 90 PRO A C 1
ATOM 724 O O . PRO A 1 90 ? 12.572 0.244 -1.039 1.00 96.56 90 PRO A O 1
ATOM 727 N N . ASP A 1 91 ? 11.768 2.264 -0.509 1.00 97.19 91 ASP A N 1
ATOM 728 C CA . ASP A 1 91 ? 12.361 2.330 0.825 1.00 97.19 91 ASP A CA 1
ATOM 729 C C . ASP A 1 91 ? 11.373 1.803 1.886 1.00 97.19 91 ASP A C 1
ATOM 731 O O . ASP A 1 91 ? 10.310 2.417 2.082 1.00 97.19 91 ASP A O 1
ATOM 735 N N . PRO A 1 92 ? 11.702 0.704 2.596 1.00 95.56 92 PRO A N 1
ATOM 736 C CA . PRO A 1 92 ? 10.854 0.165 3.654 1.00 95.56 92 PRO A CA 1
ATOM 737 C C . PRO A 1 92 ? 10.705 1.126 4.840 1.00 95.56 92 PRO A C 1
ATOM 739 O O . PRO A 1 92 ? 9.645 1.126 5.469 1.00 95.56 92 PRO A O 1
ATOM 742 N N . MET A 1 93 ? 11.700 1.980 5.120 1.00 97.12 93 MET A N 1
ATOM 743 C CA . MET A 1 93 ? 11.613 2.957 6.212 1.00 97.12 93 MET A CA 1
ATOM 744 C C . MET A 1 93 ? 10.556 4.024 5.927 1.00 97.12 93 MET A C 1
ATOM 746 O O . MET A 1 93 ? 9.799 4.395 6.823 1.00 97.12 93 MET A O 1
ATOM 750 N N . ALA A 1 94 ? 10.450 4.482 4.679 1.00 97.44 94 ALA A N 1
ATOM 751 C CA . ALA A 1 94 ? 9.386 5.394 4.269 1.00 97.44 94 ALA A CA 1
ATOM 752 C C . ALA A 1 94 ? 7.991 4.759 4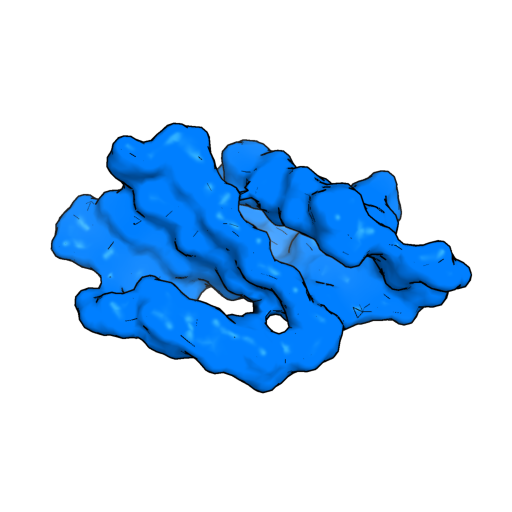.418 1.00 97.44 94 ALA A C 1
ATOM 754 O O . ALA A 1 94 ? 7.065 5.418 4.891 1.00 97.44 94 ALA A O 1
ATOM 755 N N . ARG A 1 95 ? 7.840 3.465 4.091 1.00 97.06 95 ARG A N 1
ATOM 756 C CA . ARG A 1 95 ? 6.587 2.727 4.339 1.00 97.06 95 ARG A CA 1
ATOM 757 C C . ARG A 1 95 ? 6.268 2.656 5.831 1.00 97.06 95 ARG A C 1
ATOM 759 O O . ARG A 1 95 ? 5.117 2.871 6.203 1.00 97.06 95 ARG A O 1
ATOM 766 N N . ASP A 1 96 ? 7.259 2.386 6.679 1.00 96.88 96 ASP A N 1
ATOM 767 C CA . ASP A 1 96 ? 7.076 2.320 8.135 1.00 96.88 96 ASP A CA 1
ATOM 768 C C . ASP A 1 96 ? 6.703 3.686 8.729 1.00 96.88 96 ASP A C 1
ATOM 770 O O . ASP A 1 96 ? 5.818 3.771 9.582 1.00 96.88 96 ASP A O 1
ATOM 774 N N . ALA A 1 97 ? 7.312 4.769 8.238 1.00 97.81 97 ALA A N 1
ATOM 775 C CA . ALA A 1 97 ? 6.961 6.131 8.627 1.00 97.81 97 ALA A CA 1
ATOM 776 C C . ALA A 1 97 ? 5.519 6.482 8.228 1.00 97.81 97 ALA A C 1
ATOM 778 O O . ALA A 1 97 ? 4.762 7.006 9.048 1.00 97.81 97 ALA A O 1
ATOM 779 N N . GLN A 1 98 ? 5.110 6.136 7.002 1.00 98.06 98 GLN A N 1
ATOM 780 C CA . GLN A 1 98 ? 3.738 6.349 6.545 1.00 98.06 98 GLN A CA 1
ATOM 781 C C . GLN A 1 98 ? 2.736 5.516 7.355 1.00 98.06 98 GLN A C 1
ATOM 783 O O . GLN A 1 98 ? 1.678 6.015 7.740 1.00 98.06 98 GLN A O 1
ATOM 788 N N . PHE A 1 99 ? 3.080 4.263 7.666 1.00 97.50 99 PHE A N 1
ATOM 789 C CA . PHE A 1 99 ? 2.283 3.416 8.548 1.00 97.50 99 PHE A CA 1
ATOM 790 C C . PHE A 1 99 ? 2.126 4.043 9.935 1.00 97.50 99 PHE A C 1
ATOM 792 O O . PHE A 1 99 ? 1.005 4.127 10.433 1.00 97.50 99 PHE A O 1
ATOM 799 N N . ALA A 1 100 ? 3.212 4.520 10.549 1.00 96.88 100 ALA A N 1
ATOM 800 C CA . ALA A 1 100 ? 3.166 5.179 11.853 1.00 96.88 100 ALA A CA 1
ATOM 801 C C . ALA A 1 100 ? 2.270 6.427 11.822 1.00 96.88 100 ALA A C 1
ATOM 803 O O . ALA A 1 100 ? 1.469 6.635 12.731 1.00 96.88 100 ALA A O 1
ATOM 804 N N . GLN A 1 101 ? 2.344 7.216 10.746 1.00 97.00 101 GLN A N 1
ATOM 805 C CA . GLN A 1 101 ? 1.479 8.376 10.559 1.00 97.00 101 GLN A CA 1
ATOM 806 C C . GLN A 1 101 ? 0.002 7.966 10.479 1.00 97.00 101 GLN A C 1
ATOM 808 O O . GLN A 1 101 ? -0.813 8.471 11.251 1.00 97.00 101 GLN A O 1
ATOM 813 N N . TRP A 1 102 ? -0.350 7.038 9.587 1.00 95.62 102 TRP A N 1
ATOM 814 C CA . TRP A 1 102 ? -1.740 6.623 9.365 1.00 95.62 102 TRP A CA 1
ATOM 815 C C . TRP A 1 102 ? -2.337 5.801 10.505 1.00 95.62 102 TRP A C 1
ATOM 817 O O . TRP A 1 102 ? -3.547 5.821 10.686 1.00 95.62 102 TRP A O 1
ATOM 827 N N . SER A 1 103 ? -1.511 5.110 11.291 1.00 95.56 103 SER A N 1
ATOM 828 C CA . SER A 1 103 ? -1.959 4.332 12.454 1.00 95.56 103 SER A CA 1
ATOM 829 C C . SER A 1 103 ? -2.034 5.139 13.755 1.00 95.56 103 SER A C 1
ATOM 831 O O . SER A 1 103 ? -2.323 4.577 14.815 1.00 95.56 103 SER A O 1
ATOM 833 N N . THR A 1 104 ? -1.810 6.456 13.703 1.00 94.62 104 THR A N 1
ATOM 834 C CA . THR A 1 104 ? -1.876 7.324 14.886 1.00 94.62 104 THR A CA 1
ATOM 835 C C . THR A 1 104 ? -3.249 7.230 15.556 1.00 94.62 104 THR A C 1
ATOM 837 O O . THR A 1 104 ? -4.273 7.527 14.949 1.00 94.62 104 THR A O 1
ATOM 840 N N . GLY A 1 105 ? -3.276 6.834 16.832 1.00 91.31 105 GLY A N 1
ATOM 841 C CA . GLY A 1 105 ? -4.519 6.683 17.599 1.00 91.31 105 GLY A CA 1
ATOM 842 C C . GLY A 1 105 ? -5.304 5.395 17.310 1.00 91.31 105 GLY A C 1
ATOM 843 O O . GLY A 1 105 ? -6.379 5.202 17.876 1.00 91.31 105 GLY A O 1
ATOM 844 N N . MET A 1 106 ? -4.776 4.497 16.474 1.00 94.12 106 MET A N 1
ATOM 845 C CA . MET A 1 106 ? -5.390 3.207 16.155 1.00 94.12 106 MET A CA 1
ATOM 846 C C . MET A 1 106 ? -4.850 2.085 17.051 1.00 94.12 106 MET A C 1
ATOM 848 O O . MET A 1 106 ? -3.809 2.200 17.697 1.00 94.12 106 MET A O 1
ATOM 852 N N . THR A 1 107 ? -5.551 0.951 17.074 1.00 92.44 107 THR A N 1
ATOM 853 C CA . THR A 1 107 ? -5.026 -0.282 17.673 1.00 92.44 107 THR A CA 1
ATOM 854 C C . THR A 1 107 ? -4.120 -0.985 16.668 1.00 92.44 107 THR A C 1
ATOM 856 O O . THR A 1 107 ? -4.611 -1.470 15.648 1.00 92.44 107 THR A O 1
ATOM 859 N N . VAL A 1 108 ? -2.821 -1.052 16.962 1.00 91.94 108 VAL A N 1
ATOM 860 C CA . VAL A 1 108 ? -1.800 -1.728 16.143 1.00 91.94 108 VAL A CA 1
ATOM 861 C C . VAL A 1 108 ? -1.656 -3.196 16.567 1.00 91.94 108 VAL A C 1
ATOM 863 O O . VAL A 1 108 ? -1.799 -3.509 17.752 1.00 91.94 108 VAL A O 1
ATOM 866 N N . ARG A 1 109 ? -1.419 -4.093 15.604 1.00 80.81 109 ARG A N 1
ATOM 867 C CA . ARG A 1 109 ? -1.217 -5.537 15.808 1.00 80.81 109 ARG A CA 1
ATOM 868 C C . ARG A 1 109 ? 0.200 -5.992 15.502 1.00 80.81 109 ARG A C 1
ATOM 870 O O . ARG A 1 109 ? 0.817 -5.417 14.584 1.00 80.81 109 ARG A O 1
#

Sequence (109 aa):
MFVNLLRRLSDWVGDRHLDTAIRDALRRDGYGVHMAAIRDVRLSAVERPGWVQVYTFWVETTDAARQPIEVFGVSLNDGRQIGTEVFLSPDPMARDAQFAQWSTGMTVR

Secondary structure (DSSP, 8-state):
-HHHHHHHHHT----HHHHHHHHHHHHHTT--STT-EEEEEEEEEEETTTTEEEEEEEEEEE-TT--EEEEEEEEEEETTSS-EEEEEESSHHHHHHHHHHHTTTSEE-

Radius of gyration: 13.89 Å; chains: 1; bounding box: 31×38×34 Å

Foldseek 3Di:
DVVVVVFVVQQDPVDPQSLVQVLVVCVVQQWARPPKRKGRWDFFWAAPPGQKTKIWTKIFTAHNVRHTAIKTKMWIGRNVDPHIDMDIGSDVVVRVVVVCVSRVPTHGD